Protein AF-A0A257UE79-F1 (afdb_monomer_lite)

Secondary structure (DSSP, 8-state):
---HHHHHHHHHH-S-GGGS-HHHHS-SS--EE-TT--HHHHHHHHHHHT-SEEEEE-TTS-EEEEEEGGGGTTTT--

Radius of gyration: 14.6 Å; chains: 1; bounding box: 32×25×39 Å

Foldseek 3Di:
DDDPVLQVVLVVVDVCSVVDDCVVRDDPPFAEDEPPPDLLNVLVVCVVVVHFKHFYAHPVRHTPGMDGVVVSPPVPPD

pLDDT: mean 91.28, std 7.62, range [57.41, 97.12]

Sequence (78 aa):
MITDGDLRRLMEADPDPLAHRAADVMHPGGVTIAPGTLATGALRLLETRRITSLIVAGPDGRVAGMLHVHDLWGVGLF

St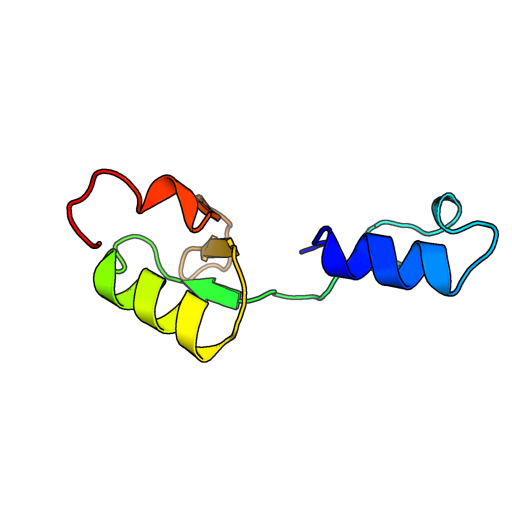ructure (mmCIF, N/CA/C/O backbone):
data_AF-A0A257UE79-F1
#
_entry.id   AF-A0A257UE79-F1
#
loop_
_atom_site.group_PDB
_atom_site.id
_atom_site.type_symbol
_atom_site.label_atom_id
_atom_site.label_alt_id
_atom_site.label_comp_id
_atom_site.label_asym_id
_atom_site.label_entity_id
_atom_site.label_seq_id
_atom_site.pdbx_PDB_ins_code
_atom_site.Cartn_x
_atom_site.Cartn_y
_atom_site.Cartn_z
_atom_site.occupancy
_atom_site.B_iso_or_equiv
_atom_site.auth_seq_id
_atom_site.auth_comp_id
_atom_site.auth_asym_id
_atom_site.auth_atom_id
_atom_site.pdbx_PDB_model_num
ATOM 1 N N . MET A 1 1 ? -1.136 -4.672 -6.388 1.00 87.19 1 MET A N 1
ATOM 2 C CA . MET A 1 1 ? -0.584 -3.314 -6.239 1.00 87.19 1 MET A CA 1
ATOM 3 C C . MET A 1 1 ? 0.685 -3.246 -7.057 1.00 87.19 1 MET A C 1
ATOM 5 O O . MET A 1 1 ? 1.416 -4.226 -7.066 1.00 87.19 1 MET A O 1
ATOM 9 N N . ILE A 1 2 ? 0.921 -2.133 -7.739 1.00 92.06 2 ILE A N 1
ATOM 10 C CA . ILE A 1 2 ? 2.240 -1.814 -8.286 1.00 92.06 2 ILE A CA 1
ATOM 11 C C . ILE A 1 2 ? 2.764 -0.664 -7.446 1.00 92.06 2 ILE A C 1
ATOM 13 O O . ILE A 1 2 ? 2.031 0.295 -7.200 1.00 92.06 2 ILE A O 1
ATOM 17 N N . THR A 1 3 ? 3.993 -0.789 -6.971 1.00 90.69 3 THR A N 1
ATOM 18 C CA . THR A 1 3 ? 4.684 0.269 -6.238 1.00 90.69 3 THR A CA 1
ATOM 19 C C . THR A 1 3 ? 5.798 0.866 -7.089 1.00 90.69 3 THR A C 1
ATOM 21 O O . THR A 1 3 ? 6.264 0.239 -8.040 1.00 90.69 3 THR A O 1
ATOM 24 N N . ASP A 1 4 ? 6.277 2.052 -6.713 1.00 90.75 4 ASP A N 1
ATOM 25 C CA . ASP A 1 4 ? 7.490 2.637 -7.300 1.00 90.75 4 ASP A CA 1
ATOM 26 C C . ASP A 1 4 ? 8.683 1.665 -7.226 1.00 90.75 4 ASP A C 1
ATOM 28 O O . ASP A 1 4 ? 9.424 1.501 -8.187 1.00 90.75 4 ASP A O 1
ATOM 32 N N . GLY A 1 5 ? 8.807 0.912 -6.126 1.00 88.94 5 GLY A N 1
ATOM 33 C CA . GLY A 1 5 ? 9.843 -0.107 -5.984 1.00 88.94 5 GLY A CA 1
ATOM 34 C C . GLY A 1 5 ? 9.719 -1.260 -6.984 1.00 88.94 5 GLY A C 1
ATOM 35 O O . GLY A 1 5 ? 10.740 -1.795 -7.408 1.00 88.94 5 GLY A O 1
ATOM 36 N N . ASP A 1 6 ? 8.503 -1.661 -7.359 1.00 90.56 6 ASP A N 1
ATOM 37 C CA . ASP A 1 6 ? 8.294 -2.681 -8.396 1.00 90.56 6 ASP A CA 1
ATOM 38 C C . ASP A 1 6 ? 8.681 -2.133 -9.769 1.00 90.56 6 ASP A C 1
ATOM 40 O O . ASP A 1 6 ? 9.446 -2.772 -10.488 1.00 90.56 6 ASP A O 1
ATOM 44 N N . LEU A 1 7 ? 8.229 -0.915 -10.088 1.00 92.19 7 LEU A N 1
ATOM 45 C CA . LEU A 1 7 ? 8.545 -0.255 -11.351 1.00 92.19 7 LEU A CA 1
ATOM 46 C C . LEU A 1 7 ? 10.051 -0.028 -11.506 1.00 92.19 7 LEU A C 1
ATOM 48 O O . LEU A 1 7 ? 10.621 -0.397 -12.527 1.00 92.19 7 LEU A O 1
ATOM 52 N N . ARG A 1 8 ? 10.714 0.504 -10.476 1.00 93.56 8 ARG A N 1
ATOM 53 C CA . ARG A 1 8 ? 12.162 0.721 -10.482 1.00 93.56 8 ARG A CA 1
ATOM 54 C C . ARG A 1 8 ? 12.925 -0.579 -10.739 1.00 93.56 8 ARG A C 1
ATOM 56 O O . ARG A 1 8 ? 13.806 -0.600 -11.588 1.00 93.56 8 ARG A O 1
ATOM 63 N N . ARG A 1 9 ? 12.566 -1.673 -10.053 1.00 93.00 9 ARG A N 1
ATOM 64 C CA . ARG A 1 9 ? 13.204 -2.987 -10.269 1.00 93.00 9 ARG A CA 1
ATOM 65 C C . ARG A 1 9 ? 12.961 -3.522 -11.681 1.00 93.00 9 ARG A C 1
ATOM 67 O O . ARG A 1 9 ? 13.871 -4.099 -12.260 1.00 93.00 9 ARG A O 1
ATOM 74 N N . LEU A 1 10 ? 11.759 -3.332 -12.229 1.00 94.69 10 LEU A N 1
ATOM 75 C CA . LEU A 1 10 ? 11.435 -3.740 -13.597 1.00 94.69 10 LEU A CA 1
ATOM 76 C C . LEU A 1 10 ? 12.270 -2.960 -14.620 1.00 94.69 10 LEU A C 1
ATOM 78 O O . LEU A 1 10 ? 12.856 -3.563 -15.508 1.00 94.69 10 LEU A O 1
ATOM 82 N N . MET A 1 11 ? 12.377 -1.641 -14.457 1.00 94.94 11 MET A N 1
ATOM 83 C CA . MET A 1 11 ? 13.169 -0.778 -15.340 1.00 94.94 11 MET A CA 1
ATOM 84 C C . MET A 1 11 ? 14.676 -1.056 -15.260 1.00 94.94 11 MET A C 1
ATOM 86 O O . MET A 1 11 ? 15.386 -0.869 -16.241 1.00 94.94 11 MET A O 1
ATOM 90 N N . GLU A 1 12 ? 15.179 -1.483 -14.098 1.00 96.31 12 GLU A N 1
ATOM 91 C CA . GLU A 1 12 ? 16.577 -1.905 -13.932 1.00 96.31 12 GLU A CA 1
ATOM 92 C C . GLU A 1 12 ? 16.862 -3.258 -14.615 1.00 96.31 12 GLU A C 1
ATOM 94 O O . GLU A 1 12 ? 17.991 -3.501 -15.040 1.00 96.31 12 GLU A O 1
ATOM 99 N N . ALA A 1 13 ? 15.863 -4.144 -14.702 1.00 95.25 13 ALA A N 1
ATOM 100 C CA . ALA A 1 13 ? 16.026 -5.522 -15.165 1.00 95.25 13 ALA A CA 1
ATOM 101 C C . ALA A 1 13 ? 15.639 -5.754 -16.636 1.00 95.25 13 ALA A C 1
ATOM 103 O O . ALA A 1 13 ? 16.144 -6.697 -17.247 1.00 95.25 13 ALA A O 1
ATOM 104 N N . ASP A 1 14 ? 14.751 -4.931 -17.197 1.00 95.69 14 ASP A N 1
ATOM 105 C CA . ASP A 1 14 ? 14.188 -5.099 -18.538 1.00 95.69 14 ASP A CA 1
ATOM 106 C C . ASP A 1 14 ? 14.417 -3.833 -19.393 1.00 95.69 14 ASP A C 1
ATOM 108 O O . ASP A 1 14 ? 14.072 -2.736 -18.948 1.00 95.69 14 ASP A O 1
ATOM 112 N N . PRO A 1 15 ? 14.994 -3.947 -20.607 1.00 93.62 15 PRO A N 1
ATOM 113 C CA . PRO A 1 15 ? 15.192 -2.816 -21.514 1.00 93.62 15 PRO A CA 1
ATOM 114 C C . PRO A 1 15 ? 13.901 -2.257 -22.139 1.00 93.62 15 PRO A C 1
ATOM 116 O O . PRO A 1 15 ? 13.935 -1.133 -22.640 1.00 93.62 15 PRO A O 1
ATOM 119 N N . ASP A 1 16 ? 12.783 -2.992 -22.117 1.00 95.69 16 ASP A N 1
ATOM 120 C CA . ASP A 1 16 ? 11.465 -2.518 -22.566 1.00 95.69 16 ASP A CA 1
ATOM 121 C C . ASP A 1 16 ? 10.372 -2.765 -21.500 1.00 95.69 16 ASP A C 1
ATOM 123 O O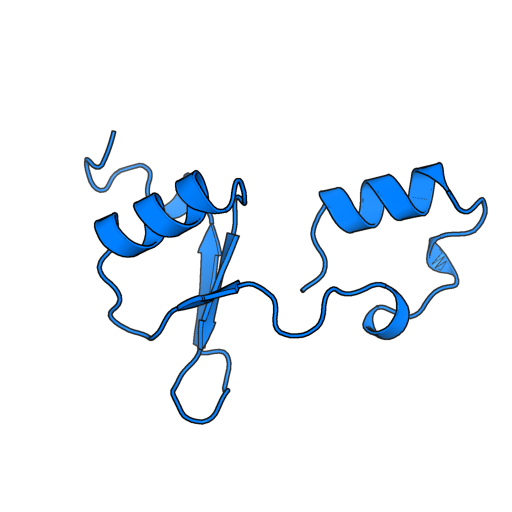 . ASP A 1 16 ? 9.420 -3.528 -21.694 1.00 95.69 16 ASP A O 1
ATOM 127 N N . PRO A 1 17 ? 10.471 -2.102 -20.332 1.00 92.50 17 PRO A N 1
ATOM 128 C CA . PRO A 1 17 ? 9.614 -2.374 -19.179 1.00 92.50 17 PRO A CA 1
ATOM 129 C C . PRO A 1 17 ? 8.148 -1.978 -19.418 1.00 92.50 17 PRO A C 1
ATOM 131 O O . PRO A 1 17 ? 7.251 -2.449 -18.718 1.00 92.50 17 PRO A O 1
ATOM 134 N N . LEU A 1 18 ? 7.887 -1.111 -20.403 1.00 91.69 18 LEU A N 1
ATOM 135 C CA . LEU A 1 18 ? 6.550 -0.604 -20.720 1.00 91.69 18 LEU A CA 1
ATOM 136 C C . LEU A 1 18 ? 5.759 -1.526 -21.657 1.00 91.69 18 LEU A C 1
ATOM 138 O O . LEU A 1 18 ? 4.559 -1.313 -21.832 1.00 91.69 18 LEU A O 1
ATOM 142 N N . ALA A 1 19 ? 6.391 -2.557 -22.225 1.00 95.50 19 ALA A N 1
ATOM 143 C CA . ALA A 1 19 ? 5.703 -3.579 -23.010 1.00 95.50 19 ALA A CA 1
ATOM 144 C C . ALA A 1 19 ? 4.844 -4.525 -22.147 1.00 95.50 19 ALA A C 1
ATOM 146 O O . ALA A 1 19 ? 3.936 -5.187 -22.660 1.00 95.50 19 ALA A O 1
ATOM 147 N N . HIS A 1 20 ? 5.108 -4.593 -20.839 1.00 94.25 20 HIS A N 1
ATOM 148 C CA . HIS A 1 20 ? 4.396 -5.470 -19.910 1.00 94.25 20 HIS A CA 1
ATOM 149 C C . HIS A 1 20 ? 3.021 -4.927 -19.532 1.00 94.25 20 HIS A C 1
ATOM 151 O O . HIS A 1 20 ? 2.812 -3.721 -19.379 1.00 94.25 20 HIS A O 1
ATOM 157 N N . ARG A 1 21 ? 2.059 -5.825 -19.290 1.00 94.38 21 ARG A N 1
ATOM 158 C CA . ARG A 1 21 ? 0.770 -5.416 -18.726 1.00 94.38 21 ARG A CA 1
ATOM 159 C C . ARG A 1 21 ? 0.935 -5.216 -17.225 1.00 94.38 21 ARG A C 1
ATOM 161 O O . ARG A 1 21 ? 1.630 -5.971 -16.555 1.00 94.38 21 ARG A O 1
ATOM 168 N N . ALA A 1 22 ? 0.179 -4.277 -16.66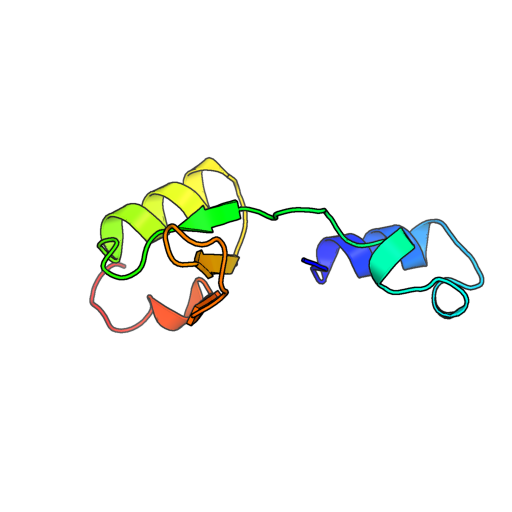1 1.00 92.06 22 ALA A N 1
ATOM 169 C CA . ALA A 1 22 ? 0.149 -4.046 -15.214 1.00 92.06 22 ALA A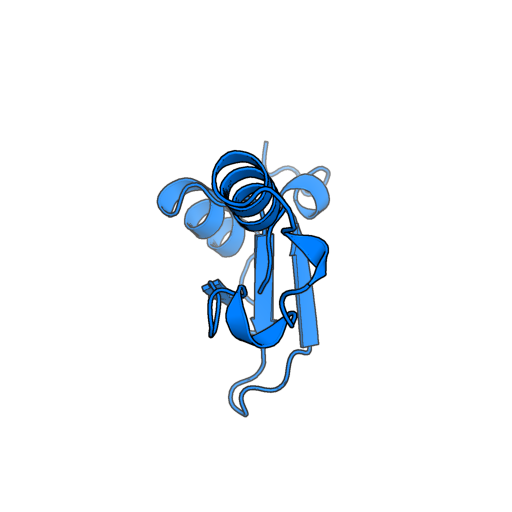 CA 1
ATOM 170 C C . ALA A 1 22 ? -0.120 -5.332 -14.401 1.00 92.06 22 ALA A C 1
ATOM 172 O O . ALA A 1 22 ? 0.459 -5.527 -13.337 1.00 92.06 22 ALA A O 1
ATOM 173 N N . ALA A 1 23 ? -0.974 -6.225 -14.913 1.00 92.50 23 ALA A N 1
ATOM 174 C CA . ALA A 1 23 ? -1.294 -7.498 -14.267 1.00 92.50 23 ALA A CA 1
ATOM 175 C C . ALA A 1 23 ? -0.100 -8.466 -14.180 1.00 92.50 23 ALA A C 1
ATOM 177 O O . ALA A 1 23 ? -0.065 -9.286 -13.268 1.00 92.50 23 ALA A O 1
ATOM 178 N N . ASP A 1 24 ? 0.865 -8.347 -15.092 1.00 89.94 24 ASP A N 1
ATOM 179 C CA . ASP A 1 24 ? 2.017 -9.248 -15.190 1.00 89.94 24 ASP A CA 1
ATOM 180 C C . ASP A 1 24 ? 3.137 -8.841 -14.219 1.00 89.94 24 ASP A C 1
ATOM 182 O O . ASP A 1 24 ? 3.957 -9.666 -13.825 1.00 89.94 24 ASP A O 1
ATOM 186 N N . VAL A 1 25 ? 3.149 -7.569 -13.803 1.00 90.62 25 VAL A N 1
ATOM 187 C CA . VAL A 1 25 ? 4.224 -6.968 -12.990 1.00 90.62 25 VAL A CA 1
ATOM 188 C C . VAL A 1 25 ? 3.771 -6.550 -11.591 1.00 90.62 25 VAL A C 1
ATOM 190 O O . VAL A 1 25 ? 4.591 -6.221 -10.736 1.00 90.62 25 VAL A O 1
ATOM 193 N N . MET A 1 26 ? 2.461 -6.536 -11.331 1.00 90.69 26 MET A N 1
ATOM 194 C CA . MET A 1 26 ? 1.923 -6.196 -10.016 1.00 90.69 26 MET A CA 1
ATOM 195 C C . MET A 1 26 ? 2.193 -7.286 -8.981 1.00 90.69 26 MET A C 1
ATOM 197 O O . MET A 1 26 ? 2.085 -8.472 -9.271 1.00 90.69 26 MET A O 1
ATOM 201 N N . HIS A 1 27 ? 2.380 -6.886 -7.723 1.00 84.44 27 HIS A N 1
ATOM 202 C CA . HIS A 1 27 ? 2.240 -7.796 -6.589 1.00 84.44 27 HIS A CA 1
ATOM 203 C C . HIS A 1 27 ? 0.744 -8.054 -6.318 1.00 84.44 27 HIS A C 1
ATOM 205 O O . HIS A 1 27 ? 0.023 -7.112 -5.941 1.00 84.44 27 HIS A O 1
ATOM 211 N N . PRO A 1 28 ? 0.231 -9.288 -6.499 1.00 81.88 28 PRO A N 1
ATOM 212 C CA . PRO A 1 28 ? -1.174 -9.603 -6.252 1.00 81.88 28 PRO A CA 1
ATOM 213 C C . PRO A 1 28 ? -1.527 -9.431 -4.771 1.00 81.88 28 PRO A C 1
ATOM 215 O O . PRO A 1 28 ? -0.719 -9.722 -3.892 1.00 81.88 28 PRO A O 1
ATOM 218 N N . GLY A 1 29 ? -2.732 -8.933 -4.481 1.00 73.00 29 GLY A N 1
ATOM 219 C CA . GLY A 1 29 ? -3.242 -8.761 -3.112 1.00 73.00 29 GLY A CA 1
ATOM 220 C C . GLY A 1 29 ? -2.642 -7.588 -2.326 1.00 73.00 29 GLY A C 1
ATOM 221 O O . GLY A 1 29 ? -3.384 -6.887 -1.647 1.00 73.00 29 GLY A O 1
ATOM 222 N N . GLY A 1 30 ? -1.341 -7.305 -2.464 1.00 83.75 30 GLY A N 1
ATOM 223 C CA . GLY A 1 30 ? -0.658 -6.294 -1.646 1.00 83.75 30 GLY A CA 1
ATOM 224 C C . GLY A 1 30 ? -0.818 -6.554 -0.139 1.00 83.75 30 GLY A C 1
ATOM 225 O O . GLY A 1 30 ? -1.209 -7.643 0.279 1.00 83.75 30 GLY A O 1
ATOM 226 N N . VAL A 1 31 ? -0.520 -5.556 0.696 1.00 92.62 31 VAL A N 1
ATOM 227 C CA . VAL A 1 31 ? -0.867 -5.607 2.125 1.00 92.62 31 VAL A CA 1
ATOM 228 C C . VAL A 1 31 ? -2.136 -4.791 2.347 1.00 92.62 31 VAL A C 1
ATOM 230 O O . VAL A 1 31 ? -2.197 -3.614 1.984 1.00 92.62 31 VAL A O 1
ATOM 233 N N . THR A 1 32 ? -3.150 -5.425 2.932 1.00 94.75 32 THR A N 1
ATOM 234 C CA . THR A 1 32 ? -4.484 -4.850 3.134 1.00 94.75 32 THR A CA 1
ATOM 235 C C . THR A 1 32 ? -4.801 -4.656 4.615 1.00 94.75 32 THR A C 1
ATOM 237 O O . THR A 1 32 ? -4.417 -5.479 5.447 1.00 94.75 32 THR A O 1
ATOM 240 N N . ILE A 1 33 ? -5.570 -3.617 4.931 1.00 96.94 33 ILE A N 1
ATOM 241 C CA . ILE A 1 33 ? -6.182 -3.376 6.242 1.00 96.94 33 ILE A CA 1
ATOM 242 C C . ILE A 1 33 ? -7.696 -3.194 6.099 1.00 96.94 33 ILE A C 1
ATOM 244 O O . ILE A 1 33 ? -8.186 -2.765 5.052 1.00 96.94 33 ILE A O 1
ATOM 248 N N . ALA A 1 34 ? -8.444 -3.508 7.157 1.00 97.12 34 ALA A N 1
ATOM 249 C CA . ALA A 1 34 ? -9.894 -3.335 7.168 1.00 97.12 34 ALA A CA 1
ATOM 250 C C . ALA A 1 34 ? -10.283 -1.851 7.334 1.00 97.12 34 ALA A C 1
ATOM 252 O O . ALA A 1 34 ? -9.572 -1.110 8.030 1.00 97.12 34 ALA A O 1
ATOM 253 N N . PRO A 1 35 ? -11.430 -1.413 6.779 1.00 95.31 35 PRO A N 1
ATOM 254 C CA . PRO A 1 35 ? -12.023 -0.124 7.111 1.00 95.31 35 PRO A CA 1
ATOM 255 C C . PRO A 1 35 ? -12.199 0.004 8.630 1.00 95.31 35 PRO A C 1
ATOM 257 O O . PRO A 1 35 ? -12.697 -0.914 9.277 1.00 95.31 35 PRO A O 1
ATOM 260 N N . GLY A 1 36 ? -11.759 1.124 9.206 1.00 95.12 36 GLY A N 1
ATOM 261 C CA . GLY A 1 36 ? -11.804 1.362 10.656 1.00 95.12 36 GLY A CA 1
ATOM 262 C C . GLY A 1 36 ? -10.586 0.865 11.443 1.00 95.12 36 GLY A C 1
ATOM 263 O O . GLY A 1 36 ? -10.544 1.039 12.659 1.00 95.12 36 GLY A O 1
ATOM 264 N N . THR A 1 37 ? -9.575 0.288 10.781 1.00 96.44 37 THR A N 1
ATOM 265 C CA . THR A 1 37 ? -8.275 0.015 11.420 1.00 96.44 37 THR A CA 1
ATOM 266 C C . THR A 1 37 ? -7.710 1.307 12.011 1.00 96.44 37 THR A C 1
ATOM 268 O O . THR A 1 37 ? -7.618 2.319 11.318 1.00 96.44 37 THR A O 1
ATOM 271 N N . LEU A 1 38 ? -7.314 1.272 13.289 1.00 95.38 38 LEU A N 1
ATOM 272 C CA . LEU A 1 38 ? -6.715 2.432 13.949 1.00 95.38 38 LEU A CA 1
ATOM 273 C C . LEU A 1 38 ? -5.430 2.861 13.237 1.00 95.38 38 LEU A C 1
ATOM 275 O O . LEU A 1 38 ? -4.604 2.024 12.869 1.00 95.38 38 LEU A O 1
ATOM 279 N N . ALA A 1 39 ? -5.231 4.174 13.128 1.00 94.81 39 ALA A N 1
ATOM 280 C CA . ALA A 1 39 ? -4.059 4.777 12.497 1.00 94.81 39 ALA A CA 1
ATOM 281 C C . ALA A 1 39 ? -2.732 4.264 13.093 1.00 94.81 39 ALA A C 1
ATOM 283 O O . ALA A 1 39 ? -1.802 3.953 12.356 1.00 94.81 39 ALA A O 1
ATOM 284 N N . THR A 1 40 ? -2.673 4.065 14.413 1.00 94.44 40 THR A N 1
ATOM 285 C CA . THR A 1 40 ? -1.525 3.453 15.109 1.00 94.44 40 THR A CA 1
ATOM 286 C C . THR A 1 40 ? -1.255 2.017 14.658 1.00 94.44 40 THR A C 1
ATOM 288 O O . THR A 1 40 ? -0.107 1.623 14.462 1.00 94.44 40 THR A O 1
ATOM 291 N N . GLY A 1 41 ? -2.310 1.222 14.466 1.00 95.62 41 GLY A N 1
ATOM 292 C CA . GLY A 1 41 ? -2.208 -0.148 13.968 1.00 95.62 41 GLY A CA 1
ATOM 293 C C . GLY A 1 41 ?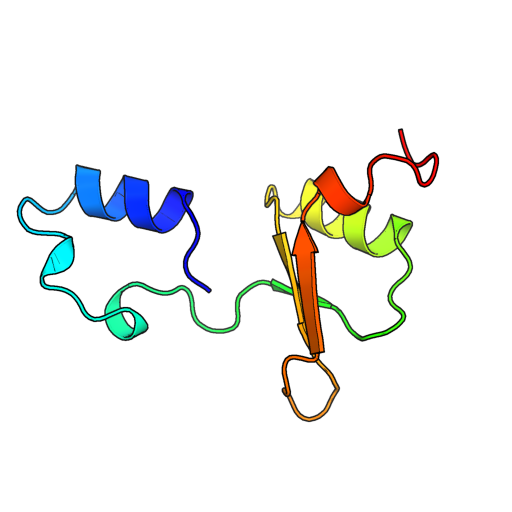 -1.726 -0.197 12.520 1.00 95.62 41 GLY A C 1
ATOM 294 O O . GLY A 1 41 ? -0.875 -1.022 12.183 1.00 95.62 41 GLY A O 1
ATOM 295 N N . ALA A 1 42 ? -2.220 0.718 11.685 1.00 96.31 42 ALA A N 1
ATOM 296 C CA . ALA A 1 42 ? -1.763 0.870 10.310 1.00 96.31 42 ALA A CA 1
ATOM 297 C C . ALA A 1 42 ? -0.283 1.296 10.245 1.00 96.31 42 ALA A C 1
ATOM 299 O O . ALA A 1 42 ? 0.488 0.668 9.519 1.00 96.31 42 ALA A O 1
ATOM 300 N N . LEU A 1 43 ? 0.136 2.276 11.057 1.00 95.31 43 LEU A N 1
ATOM 301 C CA . LEU A 1 43 ? 1.533 2.721 11.150 1.00 95.31 43 LEU A CA 1
ATOM 302 C C . LEU A 1 43 ? 2.468 1.575 11.539 1.00 95.31 43 LEU A C 1
ATOM 304 O O . LEU A 1 43 ? 3.441 1.298 10.841 1.00 95.31 43 LEU A O 1
ATOM 308 N N . ARG A 1 44 ? 2.116 0.831 12.593 1.00 95.25 44 ARG A N 1
ATOM 309 C CA . ARG A 1 44 ? 2.899 -0.329 13.029 1.00 95.25 44 ARG A CA 1
ATOM 310 C C . ARG A 1 44 ? 3.056 -1.365 11.915 1.00 95.25 44 ARG A C 1
ATOM 312 O O . ARG A 1 44 ? 4.113 -1.988 11.795 1.00 95.25 44 ARG A O 1
ATOM 319 N N . LEU A 1 45 ? 2.014 -1.585 11.109 1.00 96.44 45 LEU A N 1
ATOM 320 C CA . LEU A 1 45 ? 2.069 -2.523 9.989 1.00 96.44 45 LEU A CA 1
ATOM 321 C C . LEU A 1 45 ? 2.994 -2.023 8.871 1.00 96.44 45 LEU A C 1
ATOM 323 O O . LEU A 1 45 ? 3.803 -2.816 8.384 1.00 96.44 45 LEU A O 1
ATOM 327 N N . LEU A 1 46 ? 2.908 -0.737 8.507 1.00 95.19 46 LEU A N 1
ATOM 328 C CA . LEU A 1 46 ? 3.808 -0.081 7.548 1.00 95.19 46 LEU A CA 1
ATOM 329 C C . LEU A 1 46 ? 5.279 -0.255 7.966 1.00 95.19 46 LEU A C 1
ATOM 331 O O . LEU A 1 46 ? 6.090 -0.755 7.184 1.00 95.19 46 LEU A O 1
ATOM 335 N N . GLU A 1 47 ? 5.604 0.059 9.223 1.00 94.56 47 GLU A N 1
ATOM 336 C CA . GLU A 1 47 ? 6.957 -0.050 9.786 1.00 94.56 47 GLU A CA 1
ATOM 337 C C . GLU A 1 47 ? 7.467 -1.494 9.804 1.00 94.56 47 GLU A C 1
ATOM 339 O O . GLU A 1 47 ? 8.557 -1.789 9.309 1.00 94.56 47 GLU A O 1
ATOM 344 N N . THR A 1 48 ? 6.656 -2.420 10.328 1.00 96.62 48 THR A N 1
ATOM 345 C CA . THR A 1 48 ? 7.039 -3.835 10.467 1.00 96.62 48 THR A CA 1
ATOM 346 C C . THR A 1 48 ? 7.294 -4.478 9.105 1.00 96.62 48 THR A C 1
ATOM 348 O O . THR A 1 48 ? 8.202 -5.294 8.955 1.00 96.62 48 THR A O 1
ATOM 351 N N . ARG A 1 49 ? 6.490 -4.120 8.098 1.00 94.56 49 ARG A N 1
ATOM 352 C CA . ARG A 1 49 ? 6.610 -4.650 6.734 1.00 94.56 49 ARG A CA 1
ATOM 353 C C . ARG A 1 49 ? 7.599 -3.865 5.870 1.00 94.56 49 ARG A C 1
ATOM 355 O O . ARG A 1 49 ? 7.906 -4.333 4.779 1.00 94.56 49 ARG A O 1
ATOM 362 N N . ARG A 1 50 ? 8.104 -2.718 6.345 1.00 93.56 50 ARG A N 1
ATOM 363 C CA . ARG A 1 50 ? 8.958 -1.781 5.594 1.00 93.56 50 ARG A CA 1
ATOM 364 C C . ARG A 1 50 ? 8.348 -1.372 4.249 1.00 93.56 50 ARG A C 1
ATOM 366 O O . ARG A 1 50 ? 9.015 -1.391 3.217 1.00 93.56 50 ARG A O 1
ATOM 373 N N . ILE A 1 51 ? 7.069 -1.013 4.276 1.00 93.44 51 ILE A N 1
ATOM 374 C CA . ILE A 1 51 ? 6.318 -0.502 3.122 1.00 93.44 51 ILE A CA 1
ATOM 375 C C . ILE A 1 51 ? 5.710 0.856 3.467 1.00 93.44 51 ILE A C 1
ATOM 377 O O . ILE A 1 51 ? 5.553 1.190 4.637 1.00 93.44 51 ILE A O 1
ATOM 381 N N . THR A 1 52 ? 5.354 1.639 2.452 1.00 94.00 52 THR A N 1
ATOM 382 C CA . THR A 1 52 ? 4.840 3.008 2.631 1.00 94.00 52 THR A CA 1
ATOM 383 C C . THR A 1 52 ? 3.345 3.139 2.371 1.00 94.00 52 THR A C 1
ATOM 385 O O . THR A 1 52 ? 2.785 4.201 2.615 1.00 94.00 52 THR A O 1
ATOM 388 N N . SER A 1 53 ? 2.695 2.086 1.868 1.00 94.50 53 SER A N 1
ATOM 389 C CA . SER A 1 53 ? 1.283 2.107 1.480 1.00 94.50 53 SER A CA 1
ATOM 390 C C . SER A 1 53 ? 0.549 0.839 1.901 1.00 94.50 53 SER A C 1
ATOM 392 O O . SER A 1 53 ? 1.113 -0.256 1.868 1.00 94.50 53 SER A O 1
ATOM 394 N N . LEU A 1 54 ? -0.729 0.987 2.241 1.00 95.75 54 LEU A N 1
ATOM 395 C CA . LEU A 1 54 ? -1.667 -0.090 2.547 1.00 95.75 54 LEU A CA 1
ATOM 396 C C . LEU A 1 54 ? -2.942 0.081 1.722 1.00 95.75 54 LEU A C 1
ATOM 398 O O . LEU A 1 54 ? -3.421 1.196 1.525 1.00 95.75 54 LEU A O 1
ATOM 402 N N . ILE A 1 55 ? -3.529 -1.029 1.282 1.00 95.88 55 ILE A N 1
ATOM 403 C CA . ILE A 1 55 ? -4.862 -1.027 0.666 1.00 95.88 55 ILE A CA 1
ATOM 404 C C . ILE A 1 55 ? -5.898 -1.105 1.780 1.00 95.88 55 ILE A C 1
ATOM 406 O O . ILE A 1 55 ? -5.804 -1.966 2.653 1.00 95.88 55 ILE A O 1
ATOM 410 N N . VAL A 1 56 ? -6.918 -0.257 1.735 1.00 96.56 56 VAL A N 1
ATOM 411 C CA . VAL A 1 56 ? -8.080 -0.384 2.615 1.00 96.56 56 VAL A CA 1
ATOM 412 C C . VAL A 1 56 ? -9.136 -1.191 1.869 1.00 96.56 56 VAL A C 1
ATOM 414 O O . VAL A 1 56 ? -9.630 -0.743 0.834 1.00 96.56 56 VAL A O 1
ATOM 417 N N . ALA A 1 57 ? -9.470 -2.383 2.361 1.00 95.75 57 ALA A N 1
ATOM 418 C CA . ALA A 1 57 ? -10.415 -3.284 1.700 1.00 95.75 57 ALA A CA 1
ATOM 419 C C . ALA A 1 57 ? -11.389 -3.925 2.693 1.00 95.75 57 ALA A C 1
ATOM 421 O O . ALA A 1 57 ? -10.998 -4.350 3.781 1.00 95.75 57 ALA A O 1
ATOM 422 N N . GLY A 1 58 ? -12.664 -3.976 2.307 1.00 94.12 58 GLY A N 1
ATOM 423 C CA . GLY A 1 58 ? -13.723 -4.614 3.083 1.00 94.12 58 GLY A CA 1
ATOM 424 C C . GLY A 1 58 ? -13.623 -6.147 3.090 1.00 94.12 58 GLY A C 1
ATOM 425 O O . GLY A 1 58 ? -12.837 -6.731 2.343 1.00 94.12 58 GLY A O 1
ATOM 426 N N . PRO A 1 59 ? -14.441 -6.827 3.912 1.00 91.38 59 PRO A N 1
ATOM 427 C CA . PRO A 1 59 ? -14.447 -8.289 4.015 1.00 91.38 59 PRO A CA 1
ATOM 428 C C . PRO A 1 59 ? -14.898 -9.002 2.730 1.00 91.38 59 PRO A C 1
ATOM 430 O O . PRO A 1 59 ? -14.607 -10.181 2.557 1.00 91.38 59 PRO A O 1
ATOM 433 N N . ASP A 1 60 ? -15.571 -8.303 1.814 1.00 93.06 60 ASP A N 1
ATOM 434 C CA . ASP A 1 60 ? -15.925 -8.793 0.476 1.00 93.06 60 ASP A CA 1
ATOM 435 C C . ASP A 1 60 ? -14.774 -8.649 -0.543 1.00 93.06 60 ASP A C 1
ATOM 437 O O . ASP A 1 60 ? -14.953 -8.921 -1.729 1.00 93.06 60 ASP A O 1
ATOM 441 N N . GLY A 1 61 ? -13.594 -8.205 -0.096 1.00 87.75 61 GLY A N 1
ATOM 442 C CA . GLY A 1 61 ? -12.423 -7.968 -0.937 1.00 87.75 61 GLY A CA 1
ATOM 443 C C . GLY A 1 61 ? -12.512 -6.692 -1.774 1.00 87.75 6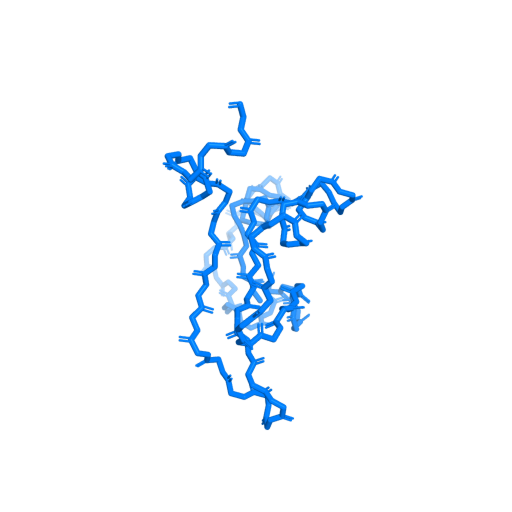1 GLY A C 1
ATOM 444 O O . GLY A 1 61 ? -11.598 -6.414 -2.554 1.00 87.75 61 GLY A O 1
ATOM 445 N N . ARG A 1 62 ? -13.577 -5.890 -1.630 1.00 93.19 62 ARG A N 1
ATOM 446 C CA . ARG A 1 62 ? -13.695 -4.630 -2.362 1.00 93.19 62 ARG A CA 1
ATOM 447 C C . ARG A 1 62 ? -12.790 -3.569 -1.758 1.00 93.19 62 ARG A C 1
ATOM 449 O O . ARG A 1 62 ? -12.806 -3.316 -0.553 1.00 93.19 62 ARG A O 1
ATOM 456 N N . VAL A 1 63 ? -12.023 -2.920 -2.628 1.00 94.44 63 VAL A N 1
ATOM 457 C CA . VAL A 1 63 ? -11.158 -1.800 -2.261 1.00 94.44 63 VAL A CA 1
ATOM 458 C C . VAL A 1 63 ? -12.025 -0.591 -1.922 1.00 94.44 63 VAL A C 1
ATOM 460 O O . VAL A 1 63 ? -12.798 -0.118 -2.751 1.00 94.44 63 VAL A O 1
ATOM 463 N N . ALA A 1 64 ? -11.873 -0.097 -0.698 1.00 95.44 64 ALA A N 1
ATOM 464 C CA . ALA A 1 64 ? -12.487 1.133 -0.212 1.00 95.44 64 ALA A CA 1
ATOM 465 C C . ALA A 1 64 ? -11.549 2.342 -0.355 1.00 95.44 64 ALA A C 1
ATOM 467 O O . ALA A 1 64 ? -12.018 3.475 -0.406 1.00 95.44 64 ALA A O 1
ATOM 468 N N . GLY A 1 65 ? -10.233 2.118 -0.426 1.00 94.81 65 GLY A N 1
ATOM 469 C CA . GLY A 1 65 ? -9.253 3.186 -0.600 1.00 94.81 65 GLY A CA 1
ATOM 470 C C . GLY A 1 65 ? -7.813 2.716 -0.422 1.00 94.81 65 GLY A C 1
ATOM 471 O O . GLY A 1 65 ? -7.517 1.519 -0.432 1.00 94.81 65 GLY A O 1
ATOM 472 N N . MET A 1 66 ? -6.917 3.678 -0.236 1.00 94.44 66 MET A N 1
ATOM 473 C CA . MET A 1 66 ? -5.498 3.455 0.021 1.00 94.44 66 MET A CA 1
ATOM 474 C C . MET A 1 66 ? -5.034 4.410 1.120 1.00 94.44 66 MET A C 1
ATOM 476 O O . MET A 1 66 ? -5.539 5.525 1.210 1.00 94.44 66 MET A O 1
ATOM 480 N N . LEU A 1 67 ? -4.093 3.955 1.943 1.00 95.06 67 LEU A N 1
ATOM 481 C CA . LEU A 1 67 ? -3.434 4.745 2.976 1.00 95.06 67 LEU A CA 1
ATOM 482 C C . LEU A 1 67 ? -1.936 4.788 2.678 1.00 95.06 67 LEU A C 1
ATOM 484 O O . LEU A 1 67 ? -1.295 3.737 2.634 1.00 95.06 67 LEU A O 1
ATOM 488 N N . HIS A 1 68 ? -1.383 5.981 2.503 1.00 94.25 68 HIS A N 1
ATOM 489 C CA . HIS A 1 68 ? 0.049 6.234 2.431 1.00 94.25 68 HIS A CA 1
ATOM 490 C C . HIS A 1 68 ? 0.578 6.671 3.805 1.00 94.25 68 HIS A C 1
ATOM 492 O O . HIS A 1 68 ? -0.137 7.272 4.603 1.00 94.25 68 HIS A O 1
ATOM 498 N N . VAL A 1 69 ? 1.858 6.430 4.094 1.00 93.75 69 VAL A N 1
ATOM 499 C CA . VAL A 1 69 ? 2.484 6.835 5.369 1.00 93.75 69 VAL A CA 1
ATOM 500 C C . VAL A 1 69 ? 2.368 8.343 5.642 1.00 93.75 69 VAL A C 1
ATOM 502 O O . VAL A 1 69 ? 2.249 8.754 6.791 1.00 93.75 69 VAL A O 1
ATOM 505 N N . HIS A 1 70 ? 2.338 9.163 4.590 1.00 92.25 70 HIS A N 1
ATOM 506 C CA . HIS A 1 70 ? 2.179 10.619 4.693 1.00 92.25 70 HIS A CA 1
ATOM 507 C C . HIS A 1 70 ? 0.785 11.045 5.165 1.00 92.25 70 HIS A C 1
ATOM 509 O O . HIS A 1 70 ? 0.661 12.103 5.768 1.00 92.25 70 HIS A O 1
ATOM 515 N N . ASP A 1 71 ? -0.244 10.218 4.969 1.00 91.69 71 ASP A N 1
ATOM 516 C CA . ASP A 1 71 ? -1.598 10.504 5.464 1.00 91.69 71 ASP A CA 1
ATOM 517 C C . ASP A 1 71 ? -1.667 10.416 6.998 1.00 91.69 71 ASP A C 1
ATOM 519 O O . ASP A 1 71 ? -2.580 10.942 7.631 1.00 91.69 71 ASP A O 1
ATOM 523 N N . LEU A 1 72 ? -0.685 9.743 7.609 1.00 91.31 72 LEU A N 1
ATOM 524 C CA . LEU A 1 72 ? -0.533 9.632 9.058 1.00 91.31 72 LEU A CA 1
ATOM 525 C C . LEU A 1 72 ? 0.268 10.804 9.649 1.00 91.31 72 LEU A C 1
ATOM 527 O O . LEU A 1 72 ? 0.424 10.901 10.868 1.00 91.31 72 LEU A O 1
ATOM 531 N N . TRP A 1 73 ? 0.766 11.716 8.813 1.00 84.06 73 TRP A N 1
ATOM 532 C CA . TRP A 1 73 ? 1.381 12.959 9.263 1.00 84.06 73 TRP A CA 1
ATOM 533 C C . TRP A 1 73 ? 0.281 13.974 9.583 1.00 84.06 73 TRP A C 1
ATOM 535 O O . TRP A 1 73 ? -0.577 14.263 8.759 1.00 84.06 73 TRP A O 1
ATOM 545 N N . GLY A 1 74 ? 0.283 14.509 10.805 1.00 67.56 74 GLY A N 1
ATOM 546 C CA . GLY A 1 74 ? -0.736 15.461 11.273 1.00 67.56 74 GLY A CA 1
ATOM 547 C C . GLY A 1 74 ? -1.785 14.878 12.225 1.00 67.56 74 GLY A C 1
ATOM 548 O O . GLY A 1 74 ? -2.477 15.643 12.887 1.00 67.56 74 GLY A O 1
ATOM 549 N N . VAL A 1 75 ? -1.840 13.551 12.397 1.00 76.94 75 VAL A N 1
ATOM 550 C CA . VAL A 1 75 ? -2.635 12.897 13.463 1.00 76.94 75 VAL A CA 1
ATOM 551 C C . VAL A 1 75 ? -1.866 12.730 14.785 1.00 76.94 75 VAL A C 1
ATOM 553 O O . VAL A 1 75 ? -2.339 12.054 15.693 1.00 76.94 75 VAL A O 1
ATOM 556 N N . GLY A 1 76 ? -0.684 13.347 14.910 1.00 67.00 76 GLY A N 1
ATOM 557 C CA . GLY A 1 76 ? 0.126 13.329 16.138 1.00 67.00 76 GLY A CA 1
ATOM 558 C C . GLY A 1 76 ? 0.790 11.982 16.450 1.00 67.00 76 GLY A C 1
ATOM 559 O O . GLY A 1 76 ? 1.079 11.699 17.606 1.00 67.00 76 GLY A O 1
ATOM 560 N N . LEU A 1 77 ? 0.997 11.135 15.435 1.00 65.00 77 LEU A N 1
ATOM 561 C CA . LEU A 1 77 ? 1.648 9.823 15.567 1.00 65.00 77 LEU A CA 1
ATOM 562 C C . LEU A 1 77 ? 3.176 9.862 15.394 1.00 65.00 77 LEU A C 1
ATOM 564 O O . LEU A 1 77 ? 3.797 8.813 15.239 1.00 65.00 77 LEU A O 1
ATOM 568 N N . PHE A 1 78 ? 3.757 11.060 15.423 1.00 57.41 78 PHE A N 1
ATOM 569 C CA . PHE A 1 78 ? 5.184 11.336 15.283 1.00 57.41 78 PHE A CA 1
ATOM 570 C C . PHE A 1 78 ? 5.589 12.415 16.282 1.00 57.41 78 PHE A C 1
ATOM 572 O O . PHE A 1 78 ? 4.767 13.340 16.489 1.00 57.41 78 PHE A O 1
#